Protein AF-A0A310SC14-F1 (afdb_monomer)

Foldseek 3Di:
DDKDAPPVQQKIKDADDDPNAGAAWIKIAHPLQKMKTAGDDRNDGDPIWTADNLRDIDDPPPDPACDPPDNDASCCVVPNADDPPQGDPDNDPPDDDQPPCWDDPVQAIAHPVQQWGAGPVHRVDIDHD

Solvent-accessible surface area (backbone atoms only — not comparable to full-atom values): 7772 Å² total; per-residue (Å²): 136,54,75,47,77,44,76,94,68,53,30,37,40,40,40,41,73,49,96,95,24,42,21,49,60,35,35,42,37,41,80,81,55,30,36,34,40,29,40,26,53,80,64,41,76,39,84,64,44,44,28,44,57,86,67,49,70,64,51,93,70,85,65,58,82,58,27,91,92,54,61,57,41,65,58,34,71,75,74,48,79,56,58,91,98,59,53,73,92,57,80,45,97,82,61,81,79,78,56,89,87,42,43,82,68,90,78,22,42,30,32,74,90,76,40,31,32,28,30,86,91,40,79,86,50,66,44,78,113

Radius of gyration: 21.07 Å; Cα contacts (8 Å, |Δi|>4): 214; chains: 1; bounding box: 51×31×52 Å

Sequence (129 aa):
MNRIYLSVIDTIFEGEFRDGTFHGYGGVYWSHGQKMDGIWFQNECRDKQYIFNDGLTFCDNDWKYCQFPDRRYQTCLKHGLKPAGATLRTNNPNEFVIPPMCHDAGIGIFNPRTHTITCYQNSMKVRQI

Mean predicted al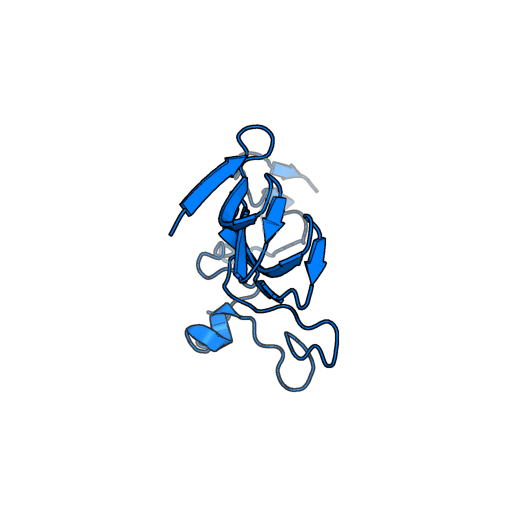igned error: 7.43 Å

InterPro domains:
  IPR042814 MORN repeat-containing protein 5 [PTHR46437] (9-124)

Secondary structure (DSSP, 8-state):
--EEEEGGGTEEEEEEEETTEEEEEEEEEETTS-EEEEEEETTEEEEEEEE-TTSPBP-SSS--TT-SS----HHHHHH-PPPTTS--SSS-TTPPPPPTT-EE-SSSEEETTTTEEE-SS-TT-EEE-

pLDDT: mean 89.03, std 7.24, range [57.09, 96.75]

Nearest PDB structures (foldseek):
  7sqc-assembly1_7L  TM=8.094E-01  e=3.846E-03  Chlamydomonas reinhardtii
  6t69-assembly1_A-2  TM=8.344E-01  e=5.191E-03  Toxoplasma gondii VEG
  6t68-assembly1_B  TM=7.956E-01  e=4.889E-03  Trypanosoma brucei
  7sqc-assembly1_7J  TM=8.215E-01  e=6.215E-03  Chlamydomonas reinhardtii
  6t4d-assembly1_A-2  TM=8.153E-01  e=3.989E-02  Plasmodium falciparum

Structure (mmCIF, N/CA/C/O backbone):
data_AF-A0A310SC14-F1
#
_entry.id   AF-A0A310SC14-F1
#
loop_
_atom_site.group_PDB
_atom_site.id
_atom_site.type_symbol
_atom_site.label_atom_id
_atom_site.label_alt_id
_atom_site.label_comp_id
_atom_site.label_asym_id
_atom_site.label_entity_id
_atom_site.label_seq_id
_atom_site.pdbx_PDB_ins_code
_atom_site.Cartn_x
_atom_site.Cartn_y
_atom_site.Cartn_z
_atom_site.occupancy
_atom_site.B_iso_or_equiv
_atom_site.auth_seq_id
_atom_site.auth_comp_id
_atom_site.auth_asym_id
_atom_site.auth_atom_id
_atom_site.pdbx_PDB_model_num
ATOM 1 N N . MET A 1 1 ? -17.073 16.397 13.377 1.00 57.09 1 MET A N 1
ATOM 2 C CA . MET A 1 1 ? -16.155 15.253 13.564 1.00 57.09 1 MET A CA 1
ATOM 3 C C . MET A 1 1 ? -15.013 15.713 14.449 1.00 57.09 1 MET A C 1
ATOM 5 O O . MET A 1 1 ? -14.457 16.769 14.170 1.00 57.09 1 MET A O 1
ATOM 9 N N . ASN A 1 2 ? -14.713 14.975 15.519 1.00 71.44 2 ASN A N 1
ATOM 10 C CA . ASN A 1 2 ? -13.625 15.301 16.442 1.00 71.44 2 ASN A CA 1
ATOM 11 C C . ASN A 1 2 ? -12.333 14.619 15.968 1.00 71.44 2 ASN A C 1
ATOM 13 O O . ASN A 1 2 ? -12.357 13.442 15.612 1.00 71.44 2 ASN A O 1
ATOM 17 N N . ARG A 1 3 ? -11.219 15.362 15.954 1.00 74.56 3 ARG A N 1
ATOM 18 C CA . ARG A 1 3 ? -9.887 14.860 15.582 1.00 74.56 3 ARG A CA 1
ATOM 19 C C . ARG A 1 3 ? -8.954 14.972 16.782 1.00 74.56 3 ARG A C 1
ATOM 21 O O . ARG A 1 3 ? -8.873 16.042 17.382 1.00 74.56 3 ARG A O 1
ATOM 28 N N . ILE A 1 4 ? -8.250 13.895 17.112 1.00 78.94 4 ILE A N 1
ATOM 29 C CA . ILE A 1 4 ? -7.203 13.868 18.136 1.00 78.94 4 ILE A CA 1
ATOM 30 C C . ILE A 1 4 ? -5.868 13.551 17.474 1.00 78.94 4 ILE A C 1
ATOM 32 O O . ILE A 1 4 ? -5.734 12.572 16.743 1.00 78.94 4 ILE A O 1
ATOM 36 N N . TYR A 1 5 ? -4.869 14.376 17.771 1.00 77.31 5 TYR A N 1
ATOM 37 C CA . TYR A 1 5 ? -3.500 14.194 17.306 1.00 77.31 5 TYR A CA 1
ATOM 38 C C . TYR A 1 5 ? -2.674 13.513 18.399 1.00 77.31 5 TYR A C 1
ATOM 40 O O . TYR A 1 5 ? -2.509 14.056 19.492 1.00 77.31 5 TYR A O 1
ATOM 48 N N . LEU A 1 6 ? -2.138 12.330 18.102 1.00 78.00 6 LEU A N 1
ATOM 49 C CA . LEU A 1 6 ? -1.235 11.591 18.982 1.00 78.00 6 LEU A CA 1
ATOM 50 C C . LEU A 1 6 ? 0.211 11.900 18.573 1.00 78.00 6 LEU A C 1
ATOM 52 O O . LEU A 1 6 ? 0.838 11.168 17.809 1.00 78.00 6 LEU A O 1
ATOM 56 N N . SER A 1 7 ? 0.716 13.024 19.092 1.00 65.50 7 SER A N 1
ATOM 57 C CA . SER A 1 7 ? 2.014 13.625 18.736 1.00 65.50 7 SER A CA 1
ATOM 58 C C . SER A 1 7 ? 3.214 12.676 18.881 1.00 65.50 7 SER A C 1
ATOM 60 O O . SER A 1 7 ? 4.110 12.681 18.049 1.00 65.50 7 SER A O 1
ATOM 62 N N . VAL A 1 8 ? 3.221 11.797 19.889 1.00 71.56 8 VAL A N 1
ATOM 63 C CA . VAL A 1 8 ? 4.371 10.912 20.174 1.00 71.56 8 VAL A CA 1
ATOM 64 C C . VAL A 1 8 ? 4.618 9.868 19.069 1.00 71.56 8 VAL A C 1
ATOM 66 O O . VAL A 1 8 ? 5.705 9.304 18.992 1.00 71.56 8 VAL A O 1
ATOM 69 N N . ILE A 1 9 ? 3.627 9.599 18.216 1.00 75.31 9 ILE A N 1
ATOM 70 C CA . ILE A 1 9 ? 3.675 8.527 17.209 1.00 75.31 9 ILE A CA 1
ATOM 71 C C . ILE A 1 9 ? 3.214 8.983 15.817 1.00 75.31 9 ILE A C 1
ATOM 73 O O . ILE A 1 9 ? 2.845 8.138 15.002 1.00 75.31 9 ILE A O 1
ATOM 77 N N . ASP A 1 10 ? 3.185 10.295 15.546 1.00 87.06 10 ASP A N 1
ATOM 78 C CA . ASP A 1 10 ? 2.711 10.889 14.281 1.00 87.06 10 ASP A CA 1
ATOM 79 C C . ASP A 1 10 ? 1.455 10.199 13.720 1.00 87.06 10 ASP A C 1
ATOM 81 O O . ASP A 1 10 ? 1.382 9.790 12.556 1.00 87.06 10 ASP A O 1
ATOM 85 N N . THR A 1 11 ? 0.475 10.005 14.603 1.00 89.25 11 THR A N 1
ATOM 86 C CA . THR A 1 11 ? -0.762 9.284 14.309 1.00 89.25 11 THR A CA 1
ATOM 87 C C . THR A 1 11 ? -1.956 10.163 14.659 1.00 89.25 11 THR A C 1
ATOM 89 O O . THR A 1 11 ? -1.971 10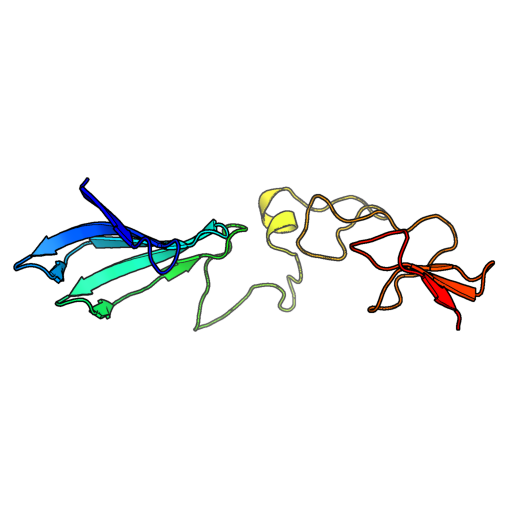.833 15.693 1.00 89.25 11 THR A O 1
ATOM 92 N N . ILE A 1 12 ? -2.972 10.168 13.804 1.00 92.75 12 ILE A N 1
ATOM 93 C CA . ILE A 1 12 ? -4.205 10.934 14.000 1.00 92.75 12 ILE A CA 1
ATOM 94 C C . ILE A 1 12 ? -5.343 9.949 14.210 1.00 92.75 12 ILE A C 1
ATOM 96 O O . ILE A 1 12 ? -5.498 9.008 13.437 1.00 92.75 12 ILE A O 1
ATOM 100 N N . PHE A 1 13 ? -6.149 10.181 15.238 1.00 92.00 13 PHE A N 1
ATOM 101 C CA . PHE A 1 13 ? -7.428 9.511 15.408 1.00 92.00 13 PHE A CA 1
ATOM 102 C C . PHE A 1 13 ? -8.563 10.469 15.041 1.00 92.00 13 PHE A C 1
ATOM 104 O O . PHE A 1 13 ? -8.627 11.591 15.548 1.00 92.00 13 PHE A O 1
ATOM 111 N N . GLU A 1 14 ? -9.488 10.025 14.198 1.00 93.25 14 GLU A N 1
ATOM 112 C CA . GLU A 1 14 ? -10.725 10.744 13.892 1.00 93.25 14 GLU A CA 1
ATOM 113 C C . GLU A 1 14 ? -11.912 9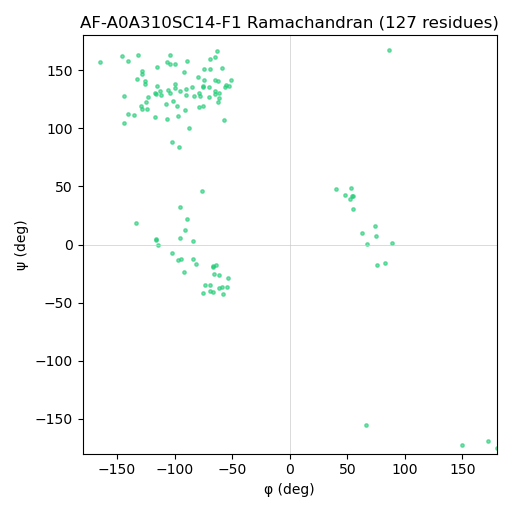.831 14.185 1.00 93.25 14 GLU A C 1
ATOM 115 O O . GLU A 1 14 ? -12.057 8.788 13.554 1.00 93.25 14 GLU A O 1
ATOM 120 N N . GLY A 1 15 ? -12.767 10.201 15.134 1.00 91.88 15 GLY A N 1
ATOM 121 C CA . GLY A 1 15 ? -13.863 9.328 15.547 1.00 91.88 15 GLY A CA 1
ATOM 122 C C . GLY A 1 15 ? -14.621 9.833 16.763 1.00 91.88 15 GLY A C 1
ATOM 123 O O . GLY A 1 15 ? -14.469 10.985 17.188 1.00 91.88 15 GLY A O 1
ATOM 124 N N . GLU A 1 16 ? -15.463 8.962 17.306 1.00 90.56 16 GLU A N 1
ATOM 125 C CA . GLU A 1 16 ? -16.272 9.255 18.483 1.00 90.56 16 GLU A CA 1
ATOM 126 C C . GLU A 1 16 ? -15.544 8.899 19.788 1.00 90.56 16 GLU A C 1
ATOM 128 O O . GLU A 1 16 ? -14.595 8.111 19.842 1.00 90.56 16 GLU A O 1
ATOM 133 N N . PHE A 1 17 ? -15.998 9.532 20.866 1.00 90.06 17 PHE A N 1
ATOM 134 C CA . PHE A 1 17 ? -15.443 9.366 22.201 1.00 90.06 17 PHE A CA 1
ATOM 135 C C . PHE A 1 17 ? -16.559 9.151 23.200 1.00 90.06 17 PHE A C 1
ATOM 137 O O . PHE A 1 17 ? -17.598 9.810 23.139 1.00 90.06 17 PHE A O 1
ATOM 144 N N . ARG A 1 18 ? -16.303 8.275 24.166 1.00 90.88 18 ARG A N 1
ATOM 145 C CA . ARG A 1 18 ? -17.188 8.050 25.300 1.00 90.88 18 ARG A CA 1
ATOM 146 C C . ARG A 1 18 ? -16.357 7.774 26.543 1.00 90.88 18 ARG A C 1
ATOM 148 O O . ARG A 1 18 ? -15.460 6.935 26.507 1.00 90.88 18 ARG A O 1
ATOM 155 N N . ASP A 1 19 ? -16.632 8.512 27.615 1.00 91.44 19 ASP A N 1
ATOM 156 C CA . ASP A 1 19 ? -15.980 8.351 28.922 1.00 91.44 19 ASP A CA 1
ATOM 157 C C . ASP A 1 19 ? -14.438 8.380 28.850 1.00 91.44 19 ASP A C 1
ATOM 159 O O . ASP A 1 19 ? -13.744 7.604 29.498 1.00 91.44 19 ASP A O 1
ATOM 163 N N . GLY A 1 20 ? -13.890 9.262 28.004 1.00 89.12 20 GLY A N 1
ATOM 164 C CA . GLY A 1 20 ? -12.441 9.393 27.798 1.00 89.12 20 GLY A CA 1
ATOM 165 C C . GLY A 1 20 ? -11.801 8.279 26.960 1.00 89.12 20 GLY A C 1
ATOM 166 O O . GLY A 1 20 ? -10.581 8.246 26.834 1.00 89.12 20 GLY A O 1
ATOM 167 N N . THR A 1 21 ? -12.601 7.388 26.369 1.00 91.12 21 THR A N 1
ATOM 168 C CA . THR A 1 21 ? -12.136 6.290 25.510 1.00 91.12 21 THR A CA 1
ATOM 169 C C . THR A 1 21 ? -12.616 6.455 24.071 1.00 91.12 21 THR A C 1
ATOM 171 O O . THR A 1 21 ? -13.670 7.053 23.831 1.00 91.12 21 THR A O 1
ATOM 174 N N . PHE A 1 22 ? -11.864 5.909 23.110 1.00 91.75 22 PHE A N 1
ATOM 175 C CA . PHE A 1 22 ? -12.332 5.761 21.733 1.00 91.75 22 PHE A CA 1
ATOM 176 C C . PHE A 1 22 ? -13.560 4.851 21.714 1.00 91.75 22 PHE A C 1
ATOM 178 O O . PHE A 1 22 ? -13.559 3.760 22.304 1.00 91.75 22 PHE A O 1
ATOM 185 N N . HIS A 1 23 ? -14.606 5.313 21.038 1.00 94.31 23 HIS A N 1
ATOM 186 C CA . HIS A 1 23 ? -15.884 4.623 20.951 1.00 94.31 23 HIS A CA 1
ATOM 187 C C . HIS A 1 23 ? -16.517 4.851 19.575 1.00 94.31 23 HIS A C 1
ATOM 189 O O . HIS A 1 23 ? -16.131 5.786 18.886 1.00 94.31 23 HIS A O 1
ATOM 195 N N . GLY A 1 24 ? -17.486 4.027 19.177 1.00 94.00 24 GLY A N 1
ATOM 196 C CA . GLY A 1 24 ? -18.247 4.236 17.940 1.00 94.00 24 GLY A CA 1
ATOM 197 C C . GLY A 1 24 ? -17.403 4.089 16.671 1.00 94.00 24 GLY A C 1
ATOM 198 O O . GLY A 1 24 ? -16.395 3.387 16.661 1.00 94.00 24 GLY A O 1
ATOM 199 N N . TYR A 1 25 ? -17.820 4.715 15.572 1.00 94.81 25 TYR A N 1
ATOM 200 C CA . TYR A 1 25 ? -17.048 4.669 14.327 1.00 94.81 25 TYR A CA 1
ATOM 201 C C . TYR A 1 25 ? -15.821 5.589 14.413 1.00 94.81 25 TYR A C 1
ATOM 203 O O . TYR A 1 25 ? -15.920 6.740 14.850 1.00 94.81 25 TYR A O 1
ATOM 211 N N . GLY A 1 26 ? -14.663 5.102 13.964 1.00 94.06 26 GLY A N 1
ATOM 212 C CA . GLY A 1 26 ? -13.445 5.906 13.946 1.00 94.06 26 GLY A CA 1
ATOM 213 C C . GLY A 1 26 ? -12.328 5.330 13.084 1.00 94.06 26 GLY A C 1
ATOM 214 O O . GLY A 1 26 ? -12.265 4.126 12.834 1.00 94.06 26 GLY A O 1
ATOM 215 N N . GLY A 1 27 ? -11.427 6.211 12.659 1.00 95.12 27 GLY A N 1
ATOM 216 C CA . GLY A 1 27 ? -10.273 5.897 11.829 1.00 95.12 27 GLY A CA 1
ATOM 217 C C . GLY A 1 27 ? -8.965 6.379 12.449 1.00 95.12 27 GLY A C 1
ATOM 218 O O . GLY A 1 27 ? -8.892 7.470 13.018 1.00 95.12 27 GLY A O 1
ATOM 219 N N . VAL A 1 28 ? -7.923 5.563 12.313 1.00 94.06 28 VAL A N 1
ATOM 220 C CA . VAL A 1 28 ? -6.538 5.904 12.658 1.00 94.06 28 VAL A CA 1
ATOM 221 C C . VAL A 1 28 ? -5.751 6.137 11.375 1.00 94.06 28 VAL A C 1
ATOM 223 O O . VAL A 1 28 ? -5.821 5.325 10.456 1.00 94.06 28 VAL A O 1
ATOM 226 N N . TYR A 1 29 ? -4.986 7.224 11.322 1.00 94.56 29 TYR A N 1
ATOM 227 C CA . TYR A 1 29 ? -4.188 7.640 10.171 1.00 94.56 29 TYR A CA 1
ATOM 228 C C . TYR A 1 29 ? -2.727 7.775 10.582 1.00 94.56 29 TYR A C 1
ATOM 230 O O . TYR A 1 29 ? -2.417 8.490 11.535 1.00 94.56 29 TYR A O 1
ATOM 238 N N . TRP A 1 30 ? -1.834 7.116 9.850 1.00 93.44 30 TRP A N 1
ATOM 239 C CA . TRP A 1 30 ? -0.392 7.181 10.080 1.00 93.44 30 TRP A CA 1
ATOM 240 C C . TRP A 1 30 ? 0.285 8.154 9.115 1.00 93.44 30 TRP A C 1
ATOM 242 O O . TRP A 1 30 ? -0.179 8.379 7.995 1.00 93.44 30 TRP A O 1
ATOM 252 N N . SER A 1 31 ? 1.437 8.683 9.528 1.00 91.19 31 SER A N 1
ATOM 253 C CA . SER A 1 31 ? 2.233 9.662 8.772 1.00 91.19 31 SER A CA 1
ATOM 254 C C . SER A 1 31 ? 2.586 9.258 7.339 1.00 91.19 31 SER A C 1
ATOM 256 O O . SER A 1 31 ? 2.722 10.118 6.473 1.00 91.19 31 SER A O 1
ATOM 258 N N . HIS A 1 32 ? 2.704 7.960 7.062 1.00 89.00 32 HIS A N 1
ATOM 259 C CA . HIS A 1 32 ? 3.079 7.447 5.743 1.00 89.00 32 HIS A CA 1
ATOM 260 C C . HIS A 1 32 ? 1.868 7.156 4.837 1.00 89.00 32 HIS A C 1
ATOM 262 O O . HIS A 1 32 ? 2.022 6.524 3.789 1.00 89.00 32 HIS A O 1
ATOM 268 N N . GLY A 1 33 ? 0.676 7.633 5.218 1.00 91.88 33 GLY A N 1
ATOM 269 C CA . GLY A 1 33 ? -0.548 7.599 4.413 1.00 91.88 33 GLY A CA 1
ATOM 270 C C . GLY A 1 33 ? -1.395 6.340 4.581 1.00 91.88 33 GLY A C 1
ATOM 271 O O . GLY A 1 33 ? -2.422 6.210 3.918 1.00 91.88 33 GLY A O 1
ATOM 272 N N . GLN A 1 34 ? -0.989 5.407 5.443 1.00 95.12 34 GLN A N 1
ATOM 273 C CA . GLN A 1 34 ? -1.816 4.253 5.784 1.00 95.12 34 GLN A CA 1
ATOM 274 C C . GLN A 1 34 ? -2.949 4.680 6.713 1.00 95.12 34 GLN A C 1
ATOM 276 O O . GLN A 1 34 ? -2.796 5.612 7.509 1.00 95.12 34 GLN A O 1
ATOM 281 N N . LYS A 1 35 ? -4.071 3.967 6.646 1.00 95.94 35 LYS A N 1
ATOM 282 C CA . LYS A 1 35 ? -5.194 4.183 7.557 1.00 95.94 35 LYS A CA 1
ATOM 283 C C . LYS A 1 35 ? -5.839 2.879 7.995 1.00 95.94 35 LYS A C 1
ATOM 285 O O . LYS A 1 35 ? -5.710 1.855 7.331 1.00 95.94 35 LYS A O 1
ATOM 290 N N . MET A 1 36 ? -6.533 2.929 9.120 1.00 95.94 36 MET A N 1
ATOM 291 C CA . MET A 1 36 ? -7.315 1.825 9.655 1.00 95.94 36 MET A CA 1
ATOM 292 C C . MET A 1 36 ? -8.658 2.368 10.109 1.00 95.94 36 MET A C 1
ATOM 294 O O . MET A 1 36 ? -8.717 3.108 11.088 1.00 95.94 36 MET A O 1
ATOM 298 N N . ASP A 1 37 ? -9.711 1.992 9.397 1.00 96.00 37 ASP A N 1
ATOM 299 C CA . ASP A 1 37 ? -11.091 2.303 9.764 1.00 96.00 37 ASP A CA 1
ATOM 300 C C . ASP A 1 37 ? -11.660 1.156 10.611 1.00 96.00 37 ASP A C 1
ATOM 302 O O . ASP A 1 37 ? -11.265 0.005 10.424 1.00 96.00 37 ASP A O 1
ATOM 306 N N . GLY A 1 38 ? -12.567 1.435 11.547 1.00 95.88 38 GLY A N 1
ATOM 307 C CA . GLY A 1 38 ? -13.209 0.384 12.337 1.00 95.88 38 GLY A CA 1
ATOM 308 C C . GLY A 1 38 ? -14.218 0.889 13.365 1.00 95.88 38 GLY A C 1
ATOM 309 O O . GLY A 1 38 ? -14.515 2.084 13.455 1.00 95.88 38 GLY A O 1
ATOM 310 N N . ILE A 1 39 ? -14.735 -0.051 14.155 1.00 96.69 39 ILE A N 1
ATOM 311 C CA . ILE A 1 39 ? -15.637 0.210 15.279 1.00 96.69 39 ILE A CA 1
ATOM 312 C C . ILE A 1 39 ? -14.845 0.137 16.579 1.00 96.69 39 ILE A C 1
ATOM 314 O O . ILE A 1 39 ? -14.227 -0.874 16.897 1.00 96.69 39 ILE A O 1
ATOM 318 N N . TRP A 1 40 ? -14.875 1.207 17.358 1.00 94.94 40 TRP A N 1
ATOM 319 C CA . TRP A 1 40 ? -14.132 1.343 18.598 1.00 94.94 40 TRP A CA 1
ATOM 320 C C . TRP A 1 40 ? -15.030 1.073 19.800 1.00 94.94 40 TRP A C 1
ATOM 322 O O . TRP A 1 40 ? -16.149 1.579 19.899 1.00 94.94 40 TRP A O 1
ATOM 332 N N . PHE A 1 41 ? -14.529 0.283 20.743 1.00 95.12 41 PHE A N 1
ATOM 333 C CA . PHE A 1 41 ? -15.186 0.028 22.016 1.00 95.12 41 PHE A CA 1
ATOM 334 C C . PHE A 1 41 ? -14.139 -0.008 23.126 1.00 95.12 41 PHE A C 1
ATOM 336 O O . PHE A 1 41 ? -13.306 -0.906 23.158 1.00 95.12 41 PHE A O 1
ATOM 343 N N . GLN A 1 42 ? -14.168 0.972 24.034 1.00 93.25 42 GLN A N 1
ATOM 344 C CA . GLN A 1 42 ? -13.228 1.061 25.162 1.00 93.25 42 GLN A CA 1
ATOM 345 C C . GLN A 1 42 ? -11.756 1.004 24.709 1.00 93.25 42 GLN A C 1
ATOM 347 O O . GLN A 1 42 ? -10.957 0.246 25.252 1.00 93.25 42 GLN A O 1
ATOM 352 N N . ASN A 1 43 ? -11.398 1.812 23.702 1.00 91.25 43 ASN A N 1
ATOM 353 C CA . ASN A 1 43 ? -10.070 1.844 23.059 1.00 91.25 43 ASN A CA 1
ATOM 354 C C . ASN A 1 43 ? -9.682 0.592 22.250 1.00 91.25 43 ASN A C 1
ATOM 356 O O . ASN A 1 43 ? -8.605 0.571 21.654 1.00 91.25 43 ASN A O 1
ATOM 360 N N . GLU A 1 44 ? -10.538 -0.425 22.171 1.00 93.81 44 GLU A N 1
ATOM 361 C CA . GLU A 1 44 ? -10.332 -1.592 21.315 1.00 93.81 44 GLU A CA 1
ATOM 362 C C . GLU A 1 44 ? -10.949 -1.352 19.930 1.00 93.81 44 GLU A C 1
ATOM 364 O O . GLU A 1 44 ? -12.124 -1.003 19.827 1.00 93.81 44 GLU A O 1
ATOM 369 N N . CYS A 1 45 ? -10.174 -1.563 18.862 1.00 94.31 45 CYS A N 1
ATOM 370 C CA . CYS A 1 45 ? -10.675 -1.496 17.490 1.00 94.31 45 CYS A CA 1
ATOM 371 C C . CYS A 1 45 ? -11.149 -2.876 17.013 1.00 94.31 45 CYS A C 1
ATOM 373 O O . CYS A 1 45 ? -10.354 -3.813 16.870 1.00 94.31 45 CYS A O 1
ATOM 375 N N . ARG A 1 46 ? -12.449 -2.969 16.743 1.00 94.38 46 ARG A N 1
ATOM 376 C CA . ARG A 1 46 ? -13.175 -4.123 16.208 1.00 94.38 46 ARG A CA 1
ATOM 377 C C . ARG A 1 46 ? -13.553 -3.864 14.752 1.00 94.38 46 ARG A C 1
ATOM 379 O O . ARG A 1 46 ? -13.608 -2.713 14.323 1.00 94.38 46 ARG A O 1
ATOM 386 N N . ASP A 1 47 ? -13.780 -4.937 13.995 1.00 92.75 47 ASP A N 1
ATOM 387 C CA . ASP A 1 47 ? -14.157 -4.886 12.571 1.00 92.75 47 ASP A CA 1
ATOM 388 C C . ASP A 1 47 ? -13.267 -3.945 11.745 1.00 92.75 47 ASP A C 1
ATOM 390 O O . ASP A 1 47 ? -13.722 -3.135 10.938 1.00 92.75 47 ASP A O 1
ATOM 394 N N . LYS A 1 48 ? -11.962 -4.020 12.018 1.00 94.56 48 LYS A N 1
ATOM 395 C CA . LYS A 1 48 ? -10.970 -3.109 11.460 1.00 94.56 48 LYS A CA 1
ATOM 396 C C . LYS A 1 48 ? -10.668 -3.430 10.002 1.00 94.56 48 LYS A C 1
ATOM 398 O O . LYS A 1 48 ? -10.419 -4.579 9.642 1.00 94.56 48 LYS A O 1
ATOM 403 N N . GLN A 1 49 ? -10.588 -2.389 9.188 1.00 96.38 49 GLN A N 1
ATOM 404 C CA . GLN A 1 49 ? -10.172 -2.443 7.800 1.00 96.38 49 GLN A CA 1
ATOM 405 C C . GLN A 1 49 ? -8.898 -1.620 7.632 1.00 96.38 49 GLN A C 1
ATOM 407 O O . GLN A 1 49 ? -8.913 -0.392 7.711 1.00 96.38 49 GLN A O 1
ATOM 412 N N . TYR A 1 50 ? -7.782 -2.309 7.403 1.00 96.50 50 TYR A N 1
ATOM 413 C CA . TYR A 1 50 ? -6.506 -1.659 7.136 1.00 96.50 50 TYR A CA 1
ATOM 414 C C . TYR A 1 50 ? -6.373 -1.319 5.652 1.00 96.50 50 TYR A C 1
ATOM 416 O O . TYR A 1 50 ? -6.683 -2.137 4.787 1.00 96.50 50 TYR A O 1
ATOM 424 N N . ILE A 1 51 ? -5.899 -0.114 5.355 1.00 96.75 51 ILE A N 1
ATOM 425 C CA . ILE A 1 51 ? -5.750 0.412 4.002 1.00 96.75 51 ILE A CA 1
ATOM 426 C C . ILE A 1 51 ? -4.322 0.938 3.860 1.00 96.75 51 ILE A C 1
ATOM 428 O O . ILE A 1 51 ? -3.888 1.836 4.588 1.00 96.75 51 ILE A O 1
ATOM 432 N N . PHE A 1 52 ? -3.587 0.352 2.916 1.00 95.94 52 PHE A N 1
ATOM 433 C CA . PHE A 1 52 ? -2.233 0.757 2.558 1.00 95.94 52 PHE A CA 1
ATOM 434 C C . PHE A 1 52 ? -2.232 2.172 1.961 1.00 95.94 52 PHE A C 1
ATOM 436 O O . PHE A 1 52 ? -3.255 2.687 1.509 1.00 95.94 52 PHE A O 1
ATOM 443 N N . ASN A 1 53 ? -1.067 2.816 1.938 1.00 94.56 53 ASN A N 1
ATOM 444 C CA . ASN A 1 53 ? -0.933 4.199 1.469 1.00 94.56 53 ASN A CA 1
ATOM 445 C C . ASN A 1 53 ? -1.209 4.386 -0.033 1.00 94.56 53 ASN A C 1
ATOM 447 O O . ASN A 1 53 ? -1.526 5.484 -0.480 1.00 94.56 53 ASN A O 1
ATOM 451 N N . ASP A 1 54 ? -1.141 3.308 -0.808 1.00 92.50 54 ASP A N 1
ATOM 452 C CA . ASP A 1 54 ? -1.552 3.248 -2.208 1.00 92.50 54 ASP A CA 1
ATOM 453 C C . ASP A 1 54 ? -3.065 3.007 -2.367 1.00 92.50 54 ASP A C 1
ATOM 455 O O . ASP A 1 54 ? -3.565 2.893 -3.488 1.00 92.50 54 ASP A O 1
ATOM 459 N N . GLY A 1 55 ? -3.809 2.938 -1.260 1.00 93.44 55 GLY A N 1
ATOM 460 C CA . GLY A 1 55 ? -5.242 2.691 -1.182 1.00 93.44 55 GLY A CA 1
ATOM 461 C C . GLY A 1 55 ? -5.660 1.248 -1.456 1.00 93.44 55 GLY A C 1
ATOM 462 O O . GLY A 1 55 ? -6.827 1.028 -1.771 1.00 93.44 55 GLY A O 1
ATOM 463 N N . LEU A 1 56 ? -4.744 0.278 -1.422 1.00 95.44 56 LEU A N 1
ATOM 464 C CA . LEU A 1 56 ? -5.109 -1.133 -1.364 1.00 95.44 56 LEU A CA 1
ATOM 465 C C . LEU A 1 56 ? -5.707 -1.440 0.015 1.00 95.44 56 LEU A C 1
ATOM 467 O O . LEU A 1 56 ? -5.099 -1.150 1.042 1.00 95.44 56 LEU A O 1
ATOM 471 N N . THR A 1 57 ? -6.892 -2.036 0.051 1.00 95.69 57 THR A N 1
ATOM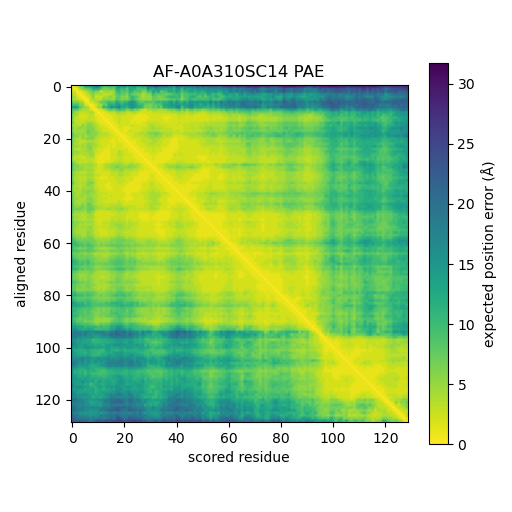 472 C CA . THR A 1 57 ? -7.489 -2.530 1.296 1.00 95.69 57 THR A CA 1
ATOM 473 C C . THR A 1 57 ? -6.931 -3.909 1.604 1.00 95.69 57 THR A C 1
ATOM 475 O O . THR A 1 57 ? -6.985 -4.774 0.736 1.00 95.69 57 THR A O 1
ATOM 478 N N . PHE A 1 58 ? -6.412 -4.121 2.812 1.00 95.69 58 PHE A N 1
ATOM 479 C CA . PHE A 1 58 ? -5.971 -5.429 3.287 1.00 95.69 58 PHE A CA 1
ATOM 480 C C . PHE A 1 58 ? -7.168 -6.356 3.533 1.00 95.69 58 PHE A C 1
ATOM 482 O O . PHE A 1 58 ? -8.140 -5.953 4.171 1.00 95.69 58 PHE A O 1
ATOM 489 N N . CYS A 1 59 ? -7.054 -7.607 3.086 1.00 93.81 59 CYS A N 1
ATOM 490 C CA . CYS A 1 59 ? -7.979 -8.682 3.429 1.00 93.81 59 CYS A CA 1
ATOM 491 C C . CYS A 1 59 ? -7.170 -9.839 4.011 1.00 93.81 59 CYS A C 1
ATOM 493 O O . CYS A 1 59 ? -6.258 -10.351 3.360 1.00 93.81 59 CYS A O 1
ATOM 495 N N . ASP A 1 60 ? -7.509 -10.238 5.231 1.00 91.56 60 ASP A N 1
ATOM 496 C CA . ASP A 1 60 ? -6.940 -11.405 5.903 1.00 91.56 60 ASP A CA 1
ATOM 497 C C . ASP A 1 60 ? -7.388 -12.710 5.230 1.00 91.56 60 ASP A C 1
ATOM 499 O O . ASP A 1 60 ? -6.594 -13.627 5.021 1.00 91.56 60 ASP A O 1
ATOM 503 N N . ASN A 1 61 ? -8.658 -12.751 4.837 1.00 92.62 61 ASN A N 1
ATOM 504 C CA . ASN A 1 61 ? -9.296 -13.853 4.151 1.00 92.62 61 ASN A CA 1
ATOM 505 C C . ASN A 1 61 ? -9.367 -13.573 2.649 1.00 92.62 61 ASN A C 1
ATOM 507 O O . ASN A 1 61 ? -9.698 -12.470 2.216 1.00 92.62 61 ASN A O 1
ATOM 511 N N . ASP A 1 62 ? -9.077 -14.603 1.856 1.00 90.81 62 ASP A N 1
ATOM 512 C CA . ASP A 1 62 ? -9.165 -14.576 0.393 1.00 90.81 62 ASP A CA 1
ATOM 513 C C . ASP A 1 62 ? -8.366 -13.444 -0.288 1.00 90.81 62 ASP A C 1
ATOM 515 O O . ASP A 1 62 ? -8.814 -12.812 -1.244 1.00 90.81 62 ASP A O 1
ATOM 519 N N . TRP A 1 63 ? -7.148 -13.180 0.195 1.00 93.88 63 TRP A N 1
ATOM 520 C CA .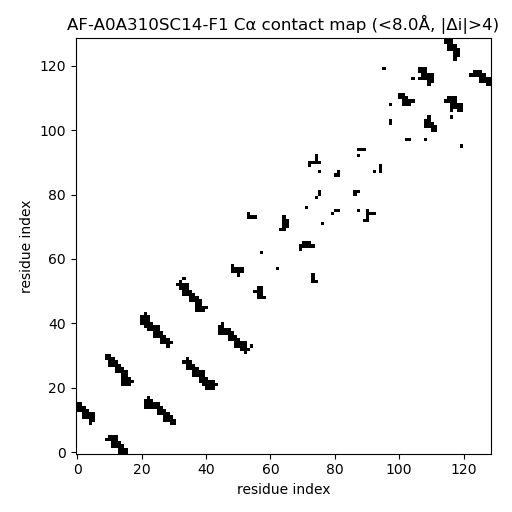 TRP A 1 63 ? -6.254 -12.169 -0.373 1.00 93.88 63 TRP A CA 1
ATOM 521 C C . TRP A 1 63 ? -5.965 -12.414 -1.864 1.00 93.88 63 TRP A C 1
ATOM 523 O O . TRP A 1 63 ? -5.215 -13.321 -2.224 1.00 93.88 63 TRP A O 1
ATOM 533 N N . LYS A 1 64 ? -6.541 -11.587 -2.748 1.00 91.62 64 LYS A N 1
ATOM 534 C CA . LYS A 1 64 ? -6.375 -11.706 -4.212 1.00 91.62 64 LYS A CA 1
ATOM 535 C C . LYS A 1 64 ? -5.268 -10.841 -4.801 1.00 91.62 64 LYS A C 1
ATOM 537 O O . LYS A 1 64 ? -4.918 -11.008 -5.968 1.00 91.62 64 LYS A O 1
ATOM 542 N N . TYR A 1 65 ? -4.733 -9.898 -4.033 1.00 95.31 65 TYR A N 1
ATOM 543 C CA . TYR A 1 65 ? -3.758 -8.953 -4.557 1.00 95.31 65 TYR A CA 1
ATOM 544 C C . TYR A 1 65 ? -2.462 -9.654 -4.973 1.00 95.31 65 TYR A C 1
ATOM 546 O O . TYR A 1 65 ? -1.866 -10.399 -4.190 1.00 95.31 65 TYR A O 1
ATOM 554 N N . CYS A 1 66 ? -2.012 -9.374 -6.198 1.00 93.00 66 CYS A N 1
ATOM 555 C CA . CYS A 1 66 ? -0.812 -9.960 -6.791 1.00 93.00 66 CYS A CA 1
ATOM 556 C C . CYS A 1 66 ? -0.800 -11.506 -6.808 1.00 93.00 66 CYS A C 1
ATOM 558 O O . CYS A 1 66 ? 0.270 -12.113 -6.758 1.00 93.00 66 CYS A O 1
ATOM 560 N N . GLN A 1 67 ? -1.967 -12.149 -6.911 1.00 92.44 67 GLN A N 1
ATOM 561 C CA . GLN A 1 67 ? -2.104 -13.608 -7.020 1.00 92.44 67 GLN A CA 1
ATOM 562 C C . GLN A 1 67 ? -2.438 -14.032 -8.454 1.00 92.44 67 GLN A C 1
ATOM 564 O O . GLN A 1 67 ? -3.002 -13.271 -9.227 1.00 92.44 67 GLN A O 1
ATOM 569 N N . PHE A 1 68 ? -2.123 -15.266 -8.850 1.00 90.50 68 PHE A N 1
ATOM 570 C CA . PHE A 1 68 ? -2.635 -15.790 -10.124 1.00 90.50 68 PHE A CA 1
ATOM 571 C C . PHE A 1 68 ? -4.181 -15.860 -10.092 1.00 90.50 68 PHE A C 1
ATOM 573 O O . PHE A 1 68 ? -4.733 -16.245 -9.062 1.00 90.50 68 PHE A O 1
ATOM 580 N N . PRO A 1 69 ? -4.902 -15.538 -11.186 1.00 93.19 69 PRO A N 1
ATOM 581 C CA . PRO A 1 69 ? -4.406 -15.145 -12.510 1.00 93.19 69 PRO A CA 1
ATOM 582 C C . PRO A 1 69 ? -4.058 -13.655 -12.646 1.00 93.19 69 PRO A C 1
ATOM 584 O O . PRO A 1 69 ? -3.397 -13.276 -13.612 1.00 93.19 69 PRO A O 1
ATOM 587 N N . ASP A 1 70 ? -4.460 -12.818 -11.692 1.00 91.94 70 ASP A N 1
ATOM 588 C CA . ASP A 1 70 ? -4.273 -11.369 -11.739 1.00 91.94 70 ASP A CA 1
ATOM 589 C C . ASP A 1 70 ? -3.110 -10.883 -10.858 1.00 91.94 70 ASP A C 1
ATOM 591 O O . ASP A 1 70 ? -3.263 -10.498 -9.698 1.00 91.94 70 ASP A O 1
ATOM 595 N N . ARG A 1 71 ? -1.912 -10.856 -11.445 1.00 92.25 71 ARG A N 1
ATOM 596 C CA . ARG A 1 71 ? -0.690 -10.405 -10.759 1.00 92.25 71 ARG A CA 1
ATOM 597 C C . ARG A 1 71 ? -0.427 -8.901 -10.890 1.00 92.25 71 ARG A C 1
ATOM 599 O O . ARG A 1 71 ? 0.723 -8.472 -10.809 1.00 92.25 71 ARG A O 1
ATOM 606 N N . ARG A 1 72 ? -1.452 -8.095 -11.174 1.00 93.62 72 ARG A N 1
ATOM 607 C CA . ARG A 1 72 ? -1.292 -6.646 -11.346 1.00 93.62 72 ARG A CA 1
ATOM 608 C C . ARG A 1 72 ? -1.090 -5.949 -10.001 1.00 93.62 72 ARG A C 1
ATOM 610 O O . ARG A 1 72 ? -1.751 -6.264 -9.018 1.00 93.62 72 ARG A O 1
ATOM 617 N N . TYR A 1 73 ? -0.216 -4.945 -9.992 1.00 94.12 73 TYR A N 1
ATOM 618 C CA . TYR A 1 73 ? -0.056 -4.031 -8.862 1.00 94.12 73 TYR A CA 1
ATOM 619 C C . TYR A 1 73 ? -1.270 -3.113 -8.682 1.00 94.12 73 TYR A C 1
ATOM 621 O O . TYR A 1 73 ? -2.000 -2.852 -9.642 1.00 94.12 73 TYR A O 1
ATOM 629 N N . GLN A 1 74 ? -1.445 -2.545 -7.484 1.00 94.88 74 GLN A N 1
ATOM 630 C CA . GLN A 1 74 ? -2.593 -1.685 -7.175 1.00 94.88 74 GLN A CA 1
ATOM 631 C C . GLN A 1 74 ? -2.609 -0.449 -8.077 1.00 94.88 74 GLN A C 1
ATOM 633 O O . GLN A 1 74 ? -3.658 -0.040 -8.573 1.00 94.88 74 GLN A O 1
ATOM 638 N N . THR A 1 75 ? -1.428 0.091 -8.380 1.00 92.69 75 THR A N 1
ATOM 639 C CA . THR A 1 75 ? -1.250 1.177 -9.352 1.00 92.69 75 THR A CA 1
ATOM 640 C C . THR A 1 75 ? -1.784 0.792 -10.738 1.00 92.69 75 THR A C 1
ATOM 642 O O . THR A 1 75 ? -2.473 1.588 -11.370 1.00 92.69 75 THR A O 1
ATOM 645 N N . CYS A 1 76 ? -1.531 -0.437 -11.201 1.00 93.06 76 CYS A N 1
ATOM 646 C CA . CYS A 1 76 ? -2.039 -0.933 -12.484 1.00 93.06 76 CYS A CA 1
ATOM 647 C C . CYS A 1 76 ? -3.561 -1.143 -12.467 1.00 93.06 76 CYS A C 1
ATOM 649 O O . CYS A 1 76 ? -4.216 -0.925 -13.483 1.00 93.06 76 CYS A O 1
ATOM 651 N N . LEU A 1 77 ? -4.129 -1.567 -11.332 1.00 92.94 77 LEU A N 1
ATOM 652 C CA . LEU A 1 77 ? -5.579 -1.696 -11.163 1.00 92.94 77 LEU A CA 1
ATOM 653 C C . LEU A 1 77 ? -6.272 -0.326 -11.207 1.00 92.94 77 LEU A C 1
ATOM 655 O O . LEU A 1 77 ? -7.309 -0.190 -11.849 1.00 92.94 77 LEU A O 1
ATOM 659 N N . LYS A 1 78 ? -5.674 0.695 -10.580 1.00 92.06 78 LYS A N 1
ATOM 660 C CA . LYS A 1 78 ? -6.216 2.063 -10.531 1.00 92.06 78 LYS A CA 1
ATOM 661 C C . LYS A 1 78 ? -6.054 2.847 -11.831 1.00 92.06 78 LYS A C 1
ATOM 663 O O . LYS A 1 78 ? -6.958 3.585 -12.210 1.00 92.06 78 LYS A O 1
ATOM 668 N N . HIS A 1 79 ? -4.900 2.732 -12.484 1.00 90.81 79 HIS A N 1
ATOM 669 C CA . HIS A 1 79 ? -4.517 3.608 -13.599 1.00 90.81 79 HIS A CA 1
ATOM 670 C C . HIS A 1 79 ? -4.397 2.885 -14.944 1.00 90.81 79 HIS A C 1
ATOM 672 O O . HIS A 1 79 ? -4.098 3.514 -15.956 1.00 90.81 79 HIS A O 1
ATOM 678 N N . GLY A 1 80 ? -4.641 1.575 -14.970 1.00 91.12 80 GLY A N 1
ATOM 679 C CA . GLY A 1 80 ? -4.472 0.746 -16.155 1.00 91.12 80 GLY A CA 1
ATOM 680 C C . GLY A 1 80 ? -3.045 0.225 -16.331 1.00 91.12 80 GLY A C 1
ATOM 681 O O . GLY A 1 80 ? -2.091 0.634 -15.665 1.00 91.12 80 GLY A O 1
ATOM 682 N N . LEU A 1 81 ? -2.905 -0.734 -17.247 1.00 90.00 81 LEU A N 1
ATOM 683 C CA . LEU A 1 81 ? -1.617 -1.317 -17.605 1.00 90.00 81 LEU A CA 1
ATOM 684 C C . LEU A 1 81 ? -0.856 -0.390 -18.552 1.00 90.00 81 LEU A C 1
ATOM 686 O O . LEU A 1 81 ? -1.381 0.032 -19.581 1.00 90.00 81 LEU A O 1
ATOM 690 N N . LYS A 1 82 ? 0.411 -0.127 -18.228 1.00 88.56 82 LYS A N 1
ATOM 691 C CA . LYS A 1 82 ? 1.335 0.541 -19.148 1.00 88.56 82 LYS A CA 1
ATOM 692 C C . LYS A 1 82 ? 1.684 -0.392 -20.325 1.00 88.56 82 LYS A C 1
ATOM 694 O O . LYS A 1 82 ? 1.677 -1.614 -20.147 1.00 88.56 82 LYS A O 1
ATOM 699 N N . PRO A 1 83 ? 1.997 0.155 -21.515 1.00 89.50 83 PRO A N 1
ATOM 700 C CA . PRO A 1 83 ? 2.381 -0.642 -22.678 1.00 89.50 83 PRO A CA 1
ATOM 701 C C . PRO A 1 83 ? 3.683 -1.422 -22.445 1.00 89.50 83 PRO A C 1
ATOM 703 O O . PRO A 1 83 ? 4.444 -1.147 -21.512 1.00 89.50 83 PRO A O 1
ATOM 706 N N . ALA A 1 84 ? 3.956 -2.387 -23.327 1.00 84.75 84 ALA A N 1
ATOM 707 C CA . ALA A 1 84 ? 5.192 -3.165 -23.311 1.00 84.75 84 ALA A CA 1
ATOM 708 C C . ALA A 1 84 ? 6.432 -2.250 -23.299 1.00 84.75 84 ALA A C 1
ATOM 710 O O . ALA A 1 84 ? 6.481 -1.244 -24.005 1.00 84.75 84 ALA A O 1
ATOM 711 N N . GLY A 1 85 ? 7.418 -2.583 -22.463 1.00 81.00 85 GLY A N 1
ATOM 712 C CA . GLY A 1 85 ? 8.618 -1.763 -22.246 1.00 81.00 85 GLY A CA 1
ATOM 713 C C . GLY A 1 85 ? 8.442 -0.611 -21.248 1.00 81.00 85 GLY A C 1
ATOM 714 O O . GLY A 1 85 ? 9.437 -0.106 -20.741 1.00 81.00 85 GLY A O 1
ATOM 715 N N . ALA A 1 86 ? 7.204 -0.239 -20.906 1.00 81.81 86 ALA A N 1
ATOM 716 C CA . ALA A 1 86 ? 6.890 0.743 -19.864 1.00 81.81 86 ALA A CA 1
ATOM 717 C C . ALA A 1 86 ? 6.116 0.132 -18.683 1.00 81.81 86 ALA A C 1
ATOM 719 O O . ALA A 1 86 ? 5.676 0.857 -17.790 1.00 81.81 86 ALA A O 1
ATOM 720 N N . THR A 1 87 ? 5.913 -1.188 -18.675 1.00 85.81 87 THR A N 1
ATOM 721 C CA . THR A 1 87 ? 5.268 -1.911 -17.575 1.00 85.81 87 THR A CA 1
ATOM 722 C C . THR A 1 87 ? 5.989 -1.653 -16.259 1.00 85.81 87 THR A C 1
ATOM 724 O O . THR A 1 87 ? 7.215 -1.722 -16.196 1.00 85.81 87 THR A O 1
ATOM 727 N N . LEU A 1 88 ? 5.216 -1.400 -15.206 1.00 85.88 88 LEU A N 1
ATOM 728 C CA . LEU A 1 88 ? 5.750 -1.235 -13.860 1.00 85.88 88 LEU A CA 1
ATOM 729 C C . LEU A 1 88 ? 6.372 -2.546 -13.374 1.00 85.88 88 LEU A C 1
ATOM 731 O O . LEU A 1 88 ? 5.736 -3.597 -13.472 1.00 85.88 88 LEU A O 1
ATOM 735 N N . ARG A 1 89 ? 7.586 -2.485 -12.823 1.00 83.50 89 ARG A N 1
ATOM 736 C CA . ARG A 1 89 ? 8.229 -3.634 -12.161 1.00 83.50 89 ARG A CA 1
ATOM 737 C C . ARG A 1 89 ? 8.040 -3.603 -10.649 1.00 83.50 89 ARG A C 1
ATOM 739 O O . ARG A 1 89 ? 8.296 -4.594 -9.978 1.00 83.50 89 ARG A O 1
ATOM 746 N N . THR A 1 90 ? 7.601 -2.468 -10.115 1.00 85.94 90 THR A N 1
ATOM 747 C CA . THR A 1 90 ? 7.196 -2.299 -8.716 1.00 85.94 90 THR A CA 1
ATOM 748 C C . THR A 1 90 ? 5.853 -1.576 -8.653 1.00 85.94 90 THR A C 1
ATOM 750 O O . THR A 1 90 ? 5.442 -0.932 -9.614 1.00 85.94 90 THR A O 1
ATOM 753 N N . ASN A 1 91 ? 5.156 -1.624 -7.517 1.00 89.56 91 ASN A N 1
ATOM 754 C CA . ASN A 1 91 ? 3.919 -0.861 -7.311 1.00 89.56 91 ASN A CA 1
ATOM 755 C C . ASN A 1 91 ? 4.189 0.638 -7.047 1.00 89.56 91 ASN A C 1
ATOM 757 O O . ASN A 1 91 ? 3.655 1.218 -6.107 1.00 89.56 91 ASN A O 1
ATOM 761 N N . ASN A 1 92 ? 5.066 1.258 -7.838 1.00 86.19 92 ASN A N 1
ATOM 762 C CA . ASN A 1 92 ? 5.407 2.670 -7.743 1.00 86.19 92 ASN A CA 1
ATOM 763 C C . ASN A 1 92 ? 5.255 3.327 -9.126 1.00 86.19 92 ASN A C 1
ATOM 765 O O . ASN A 1 92 ? 5.981 2.965 -10.053 1.00 86.19 92 ASN A O 1
ATOM 769 N N . PRO A 1 93 ? 4.342 4.301 -9.302 1.00 78.62 93 PRO A N 1
ATOM 770 C CA . PRO A 1 93 ? 4.150 4.967 -10.590 1.00 78.62 93 PRO A CA 1
ATOM 771 C C . PRO A 1 93 ? 5.368 5.791 -11.033 1.00 78.62 93 PRO A C 1
ATOM 773 O O . PRO A 1 93 ? 5.566 5.959 -12.239 1.00 78.62 93 PRO A O 1
ATOM 776 N N . ASN A 1 94 ? 6.181 6.245 -10.074 1.00 79.00 94 ASN A N 1
ATOM 777 C CA . ASN A 1 94 ? 7.385 7.054 -10.262 1.00 79.00 94 ASN A CA 1
ATOM 778 C C . ASN A 1 94 ? 8.654 6.185 -10.296 1.00 79.00 94 ASN A C 1
ATOM 780 O O . ASN A 1 94 ? 9.703 6.597 -9.801 1.00 79.00 94 ASN A O 1
ATOM 784 N N . GLU A 1 95 ? 8.552 4.952 -10.803 1.00 71.12 95 GLU A N 1
ATOM 785 C CA . GLU A 1 95 ? 9.681 4.024 -10.844 1.00 71.12 95 GLU A CA 1
ATOM 786 C C . GLU A 1 95 ? 10.889 4.633 -11.572 1.00 71.12 95 GLU A C 1
ATOM 788 O O . GLU A 1 95 ? 10.773 5.269 -12.623 1.00 71.12 95 GLU A O 1
ATOM 793 N N . PHE A 1 96 ? 12.065 4.412 -10.988 1.00 71.00 96 PHE A N 1
ATOM 794 C CA . PHE A 1 96 ? 13.345 4.778 -11.569 1.00 71.00 96 PHE A CA 1
ATOM 795 C C . PHE A 1 96 ? 13.563 4.035 -12.895 1.00 71.00 96 PHE A C 1
ATOM 797 O O . PHE A 1 96 ? 13.501 2.806 -12.953 1.00 71.00 96 PHE A O 1
ATOM 804 N N . VAL A 1 97 ? 13.854 4.778 -13.963 1.00 75.88 97 VAL A N 1
ATOM 805 C CA . VAL A 1 97 ? 14.151 4.197 -15.276 1.00 75.88 97 VAL A CA 1
ATOM 806 C C . VAL A 1 97 ? 15.555 3.605 -15.249 1.00 75.88 97 VAL A C 1
ATOM 808 O O . VAL A 1 97 ? 16.531 4.328 -15.056 1.00 75.88 97 VAL A O 1
ATOM 811 N N . ILE A 1 98 ? 15.667 2.294 -15.474 1.00 82.25 98 ILE A N 1
ATOM 812 C CA . ILE A 1 98 ? 16.970 1.644 -15.642 1.00 82.25 98 ILE A CA 1
ATOM 813 C C . ILE A 1 98 ? 17.639 2.248 -16.884 1.00 82.25 98 ILE A C 1
ATOM 815 O O . ILE A 1 98 ? 17.055 2.183 -17.970 1.00 82.25 98 ILE A O 1
ATOM 819 N N . PRO A 1 99 ? 18.846 2.830 -16.761 1.00 86.12 99 PRO A N 1
ATOM 820 C CA . PRO A 1 99 ? 19.552 3.373 -17.906 1.00 86.12 99 PRO A CA 1
ATOM 821 C C . PRO A 1 99 ? 19.798 2.297 -18.972 1.00 86.12 99 PRO A C 1
ATOM 823 O O . PRO A 1 99 ? 19.957 1.118 -18.636 1.00 86.12 99 PRO A O 1
ATOM 826 N N . PRO A 1 100 ? 19.887 2.679 -20.257 1.00 88.62 100 PRO A N 1
ATOM 827 C CA . PRO A 1 100 ? 20.207 1.739 -21.322 1.00 88.62 100 PRO A CA 1
ATOM 828 C C . PRO A 1 100 ? 21.465 0.924 -21.001 1.00 88.62 100 PRO A C 1
ATOM 830 O O . PRO A 1 100 ? 22.437 1.454 -20.462 1.00 88.62 100 PRO A O 1
ATOM 833 N N . MET A 1 101 ? 21.453 -0.361 -21.362 1.00 91.44 101 MET A N 1
ATOM 834 C CA . MET A 1 101 ? 22.550 -1.310 -21.114 1.00 91.44 101 MET A CA 1
ATOM 835 C C . MET A 1 101 ? 22.869 -1.578 -19.635 1.00 91.44 101 MET A C 1
ATOM 837 O O . MET A 1 101 ? 23.879 -2.215 -19.358 1.00 91.44 101 MET A O 1
ATOM 841 N N . CYS A 1 102 ? 22.044 -1.117 -18.694 1.00 91.69 102 CYS A N 1
ATOM 842 C CA . CYS A 1 102 ? 22.179 -1.440 -17.276 1.00 91.69 102 CYS A CA 1
ATOM 843 C C . CYS A 1 102 ? 21.141 -2.483 -16.846 1.00 91.69 102 CYS A C 1
ATOM 845 O O . CYS A 1 102 ? 20.130 -2.703 -17.518 1.00 91.69 102 CYS A O 1
ATOM 847 N N . HIS A 1 103 ? 21.385 -3.113 -15.699 1.00 90.00 103 HIS A N 1
ATOM 848 C CA . HIS A 1 103 ? 20.500 -4.119 -15.122 1.00 90.00 103 HIS A CA 1
ATOM 849 C C . HIS A 1 103 ? 20.187 -3.785 -13.674 1.00 90.00 103 HIS A C 1
ATOM 851 O O . HIS A 1 103 ? 21.023 -3.264 -12.943 1.00 90.00 103 HIS A O 1
ATOM 857 N N . ASP A 1 104 ? 18.983 -4.121 -13.246 1.00 88.94 104 ASP A N 1
ATOM 858 C CA . ASP A 1 104 ? 18.661 -4.103 -11.833 1.00 88.94 104 ASP A CA 1
ATOM 859 C C . ASP A 1 104 ? 19.212 -5.366 -11.156 1.00 88.94 104 ASP A C 1
ATOM 861 O O . ASP A 1 104 ? 18.820 -6.478 -11.507 1.00 88.94 104 ASP A O 1
ATOM 865 N N . ALA A 1 105 ? 20.123 -5.189 -10.199 1.00 90.12 105 ALA A N 1
ATOM 866 C CA . ALA A 1 105 ? 20.769 -6.269 -9.457 1.00 90.12 105 ALA A CA 1
ATOM 867 C C . ALA A 1 105 ? 20.087 -6.580 -8.108 1.00 90.12 105 ALA A C 1
ATOM 869 O O . ALA A 1 105 ? 20.635 -7.332 -7.306 1.00 90.12 105 ALA A O 1
ATOM 870 N N . GLY A 1 106 ? 18.947 -5.955 -7.792 1.00 85.88 106 GLY A N 1
ATOM 871 C CA . GLY A 1 106 ? 18.251 -6.097 -6.502 1.00 85.88 106 GLY A CA 1
ATOM 872 C C . GLY A 1 106 ? 18.896 -5.336 -5.330 1.00 85.88 106 GLY A C 1
ATOM 873 O O . GLY A 1 106 ? 18.241 -5.067 -4.326 1.00 85.88 106 GLY A O 1
ATOM 874 N N . ILE A 1 107 ? 20.165 -4.939 -5.463 1.00 86.31 107 ILE A N 1
ATOM 875 C CA . ILE A 1 107 ? 20.916 -4.102 -4.505 1.00 86.31 107 ILE A CA 1
ATOM 876 C C . ILE A 1 107 ? 21.329 -2.740 -5.092 1.00 86.31 107 ILE A C 1
ATOM 878 O O . ILE A 1 107 ? 22.044 -1.963 -4.454 1.00 86.31 107 ILE A O 1
ATOM 882 N N . GLY A 1 108 ? 20.894 -2.459 -6.317 1.00 88.81 108 GLY A N 1
ATOM 883 C CA . GLY A 1 108 ? 21.201 -1.262 -7.087 1.00 88.81 108 GLY A CA 1
ATOM 884 C C . GLY A 1 108 ? 21.201 -1.547 -8.587 1.00 88.81 108 GLY A C 1
ATOM 885 O O . GLY A 1 108 ? 20.855 -2.639 -9.035 1.00 88.81 108 GLY A O 1
ATOM 886 N N . ILE A 1 109 ? 21.614 -0.556 -9.367 1.00 91.69 109 ILE A N 1
ATOM 887 C CA . ILE A 1 109 ? 21.681 -0.631 -10.824 1.00 91.69 109 ILE A CA 1
ATOM 888 C C . ILE A 1 109 ? 23.101 -0.985 -11.240 1.00 91.69 109 ILE A C 1
ATOM 890 O O . ILE A 1 109 ? 24.024 -0.185 -11.077 1.00 91.69 109 ILE A O 1
ATOM 894 N N . PHE A 1 110 ? 23.269 -2.191 -11.764 1.00 94.19 110 PHE A N 1
ATOM 895 C CA . PHE A 1 110 ? 24.522 -2.672 -12.313 1.00 94.19 110 PHE A CA 1
ATOM 896 C C . PHE A 1 110 ? 24.759 -2.105 -13.714 1.00 94.19 110 PHE A C 1
ATOM 898 O O . PHE A 1 110 ? 23.912 -2.235 -14.600 1.00 94.19 110 PHE A O 1
ATOM 905 N N . ASN A 1 111 ? 25.936 -1.516 -13.918 1.00 94.75 111 ASN A N 1
ATOM 906 C CA . ASN A 1 111 ? 26.435 -1.087 -15.217 1.00 94.75 111 ASN A CA 1
ATOM 907 C C . ASN A 1 111 ? 27.558 -2.039 -15.675 1.00 94.75 111 ASN A C 1
ATOM 909 O O . ASN A 1 111 ? 28.668 -1.967 -15.139 1.00 94.75 111 ASN A O 1
ATOM 913 N N . PRO A 1 112 ? 27.310 -2.892 -16.688 1.00 94.69 112 PRO A N 1
ATOM 914 C CA . PRO A 1 112 ? 28.298 -3.831 -17.213 1.00 94.69 112 PRO A CA 1
ATOM 915 C C . PRO A 1 112 ? 29.547 -3.172 -17.800 1.00 94.69 112 PRO A C 1
ATOM 917 O O . PRO A 1 112 ? 30.596 -3.796 -17.822 1.00 94.69 112 PRO A O 1
ATOM 920 N N . ARG A 1 113 ? 29.471 -1.923 -18.281 1.00 94.56 113 ARG A N 1
ATOM 921 C CA . ARG A 1 113 ? 30.644 -1.242 -18.861 1.00 94.56 113 ARG A CA 1
ATOM 922 C C . ARG A 1 113 ? 31.644 -0.809 -17.799 1.00 94.56 113 ARG A C 1
ATOM 924 O O . ARG A 1 113 ? 32.839 -0.797 -18.060 1.00 94.56 113 ARG A O 1
ATOM 931 N N . THR A 1 114 ? 31.150 -0.407 -16.632 1.00 93.94 114 THR A N 1
ATOM 932 C CA . THR A 1 114 ? 31.982 0.087 -15.528 1.00 93.94 114 THR A CA 1
ATOM 933 C C . THR A 1 114 ? 32.185 -0.953 -14.434 1.00 93.94 114 THR A C 1
ATOM 935 O O . THR A 1 114 ? 32.968 -0.701 -13.528 1.00 93.94 114 THR A O 1
ATOM 938 N N . HIS A 1 115 ? 31.499 -2.101 -14.506 1.00 93.94 115 HIS A N 1
ATOM 939 C CA . HIS A 1 115 ? 31.498 -3.139 -13.472 1.00 93.94 115 HIS A CA 1
ATOM 940 C C . HIS A 1 115 ? 31.124 -2.590 -12.085 1.00 93.94 115 HIS A C 1
ATOM 94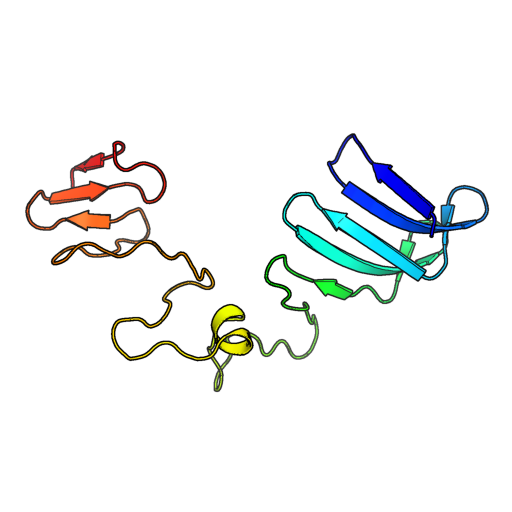2 O O . HIS A 1 115 ? 31.714 -2.923 -11.060 1.00 93.94 115 HIS A O 1
ATOM 948 N N . THR A 1 116 ? 30.119 -1.712 -12.046 1.00 94.81 116 THR A N 1
ATOM 949 C CA . THR A 1 116 ? 29.690 -1.046 -10.809 1.00 94.81 116 THR A CA 1
ATOM 950 C C . THR A 1 116 ? 28.199 -1.168 -10.568 1.00 94.81 116 THR A C 1
ATOM 952 O O . THR A 1 116 ? 27.414 -1.143 -11.513 1.00 94.81 116 THR A O 1
ATOM 955 N N . ILE A 1 117 ? 27.805 -1.187 -9.297 1.00 93.75 117 ILE A N 1
ATOM 956 C CA . ILE A 1 117 ? 26.421 -1.082 -8.834 1.00 93.75 117 ILE A CA 1
ATOM 957 C C . ILE A 1 117 ? 26.197 0.293 -8.209 1.00 93.75 117 ILE A C 1
ATOM 959 O O . ILE A 1 117 ? 26.830 0.635 -7.208 1.00 93.75 117 ILE A O 1
ATOM 963 N N . THR A 1 118 ? 25.251 1.049 -8.756 1.00 92.25 118 THR A N 1
ATOM 964 C CA . THR A 1 118 ? 24.805 2.338 -8.216 1.00 92.25 118 THR A CA 1
ATOM 965 C C . THR A 1 118 ? 23.569 2.155 -7.335 1.00 92.25 118 THR A C 1
ATOM 967 O O . THR A 1 118 ? 22.615 1.488 -7.732 1.00 92.25 118 THR A O 1
ATOM 970 N N . CYS A 1 119 ? 23.552 2.738 -6.135 1.00 87.06 119 CYS A N 1
ATOM 971 C CA . CYS A 1 119 ? 22.414 2.634 -5.215 1.00 87.06 119 CYS A CA 1
ATOM 972 C C . CYS A 1 119 ? 21.145 3.312 -5.772 1.00 87.06 119 CYS A C 1
ATOM 974 O O . CYS A 1 119 ? 21.224 4.403 -6.329 1.00 87.06 119 CYS A O 1
ATOM 976 N N . TYR A 1 120 ? 19.965 2.716 -5.542 1.00 82.12 120 TYR A N 1
ATOM 977 C CA . TYR A 1 120 ? 18.677 3.275 -5.991 1.00 82.12 120 TYR A CA 1
ATOM 978 C C . TYR A 1 120 ? 18.381 4.671 -5.4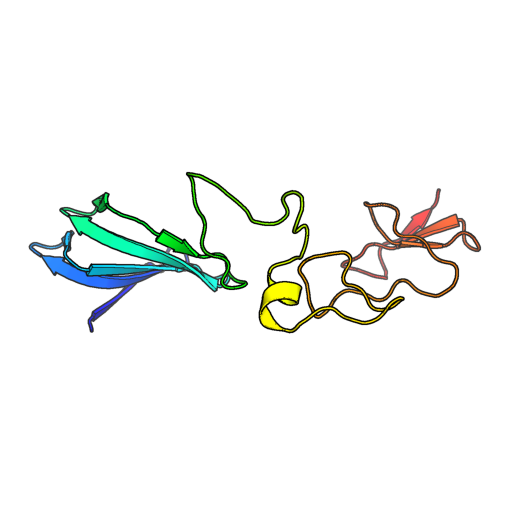33 1.00 82.12 120 TYR A C 1
ATOM 980 O O . TYR A 1 120 ? 17.781 5.496 -6.111 1.00 82.12 120 TYR A O 1
ATOM 988 N N . GLN A 1 121 ? 18.766 4.918 -4.179 1.00 79.88 121 GLN A N 1
ATOM 989 C CA . GLN A 1 121 ? 18.427 6.145 -3.453 1.00 79.88 121 GLN A CA 1
ATOM 990 C C . GLN A 1 121 ? 19.492 7.233 -3.599 1.00 79.88 121 GLN A C 1
ATOM 992 O O . GLN A 1 121 ? 19.205 8.410 -3.402 1.00 79.88 121 GLN A O 1
ATOM 997 N N . ASN A 1 122 ? 20.733 6.848 -3.899 1.00 80.31 122 ASN A N 1
ATOM 998 C CA . ASN A 1 122 ? 21.853 7.773 -3.974 1.00 80.31 122 ASN A CA 1
ATOM 999 C C . ASN A 1 122 ? 22.801 7.357 -5.098 1.00 80.31 122 ASN A C 1
ATOM 1001 O O . ASN A 1 122 ? 23.607 6.439 -4.938 1.00 80.31 122 ASN A O 1
ATOM 1005 N N . SER A 1 123 ? 22.740 8.089 -6.207 1.00 76.12 123 SER A N 1
ATOM 1006 C CA . SER A 1 123 ? 23.557 7.837 -7.393 1.00 76.12 123 SER A CA 1
ATOM 1007 C C . SER A 1 123 ? 25.062 8.019 -7.168 1.00 76.12 123 SER A C 1
ATOM 1009 O O . SER A 1 123 ? 25.854 7.495 -7.945 1.00 76.12 123 SER A O 1
ATOM 1011 N N . MET A 1 124 ? 25.473 8.707 -6.097 1.00 79.88 124 MET A N 1
ATOM 1012 C CA . MET A 1 124 ? 26.883 8.852 -5.718 1.00 79.88 124 MET A CA 1
ATOM 1013 C C . MET A 1 124 ? 27.415 7.641 -4.944 1.00 79.88 124 MET A C 1
ATOM 1015 O O . MET A 1 124 ? 28.626 7.467 -4.821 1.00 79.88 124 MET A O 1
ATOM 1019 N N . LYS A 1 125 ? 26.535 6.788 -4.405 1.00 84.00 125 L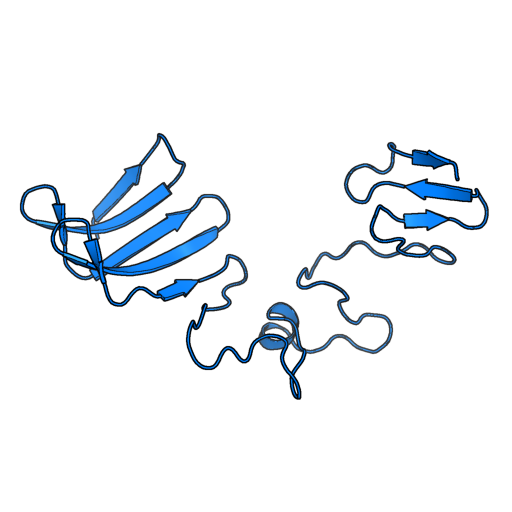YS A N 1
ATOM 1020 C CA . LYS A 1 125 ? 26.945 5.582 -3.684 1.00 84.00 125 LYS A CA 1
ATOM 1021 C C . LYS A 1 125 ? 27.111 4.433 -4.673 1.00 84.00 125 LYS A C 1
ATOM 1023 O O . LYS A 1 125 ? 26.134 3.795 -5.070 1.00 84.00 125 LYS A O 1
ATOM 1028 N N . VAL A 1 126 ? 28.363 4.171 -5.030 1.00 85.12 126 VAL A N 1
ATOM 1029 C CA . VAL A 1 126 ? 28.754 3.167 -6.022 1.00 85.12 126 VAL A CA 1
ATOM 1030 C C . VAL A 1 126 ? 29.555 2.051 -5.354 1.00 85.12 126 VAL A C 1
ATOM 1032 O O . VAL A 1 126 ? 30.429 2.313 -4.529 1.00 85.12 126 VAL A O 1
ATOM 1035 N N . ARG A 1 127 ? 29.255 0.796 -5.698 1.00 85.19 127 ARG A N 1
ATOM 1036 C CA . ARG A 1 127 ? 30.053 -0.384 -5.332 1.00 85.19 127 ARG A CA 1
ATOM 1037 C C . ARG A 1 127 ? 30.688 -0.966 -6.590 1.00 85.19 127 ARG A C 1
ATOM 1039 O O . ARG A 1 127 ? 29.973 -1.198 -7.559 1.00 85.19 127 ARG A O 1
ATOM 1046 N N . GLN A 1 128 ? 31.996 -1.195 -6.580 1.00 83.00 128 GLN A N 1
ATOM 1047 C CA . GLN A 1 128 ? 32.666 -1.979 -7.622 1.00 83.00 128 GLN A CA 1
ATOM 1048 C C . GLN A 1 128 ? 32.465 -3.472 -7.351 1.00 83.00 128 GLN A C 1
ATOM 1050 O O . GLN A 1 128 ? 32.394 -3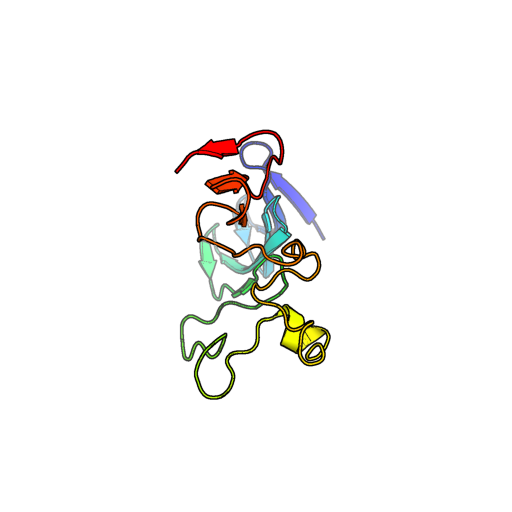.872 -6.184 1.00 83.00 128 GLN A O 1
ATOM 1055 N N . ILE A 1 129 ? 32.325 -4.252 -8.423 1.00 77.19 129 ILE A N 1
ATOM 1056 C CA . ILE A 1 129 ? 32.250 -5.718 -8.390 1.00 77.19 129 ILE A CA 1
ATOM 1057 C C . ILE A 1 129 ? 33.554 -6.290 -8.933 1.00 77.19 129 ILE A C 1
ATOM 1059 O O . ILE A 1 129 ? 34.004 -5.781 -9.984 1.00 77.19 129 ILE A O 1
#

Organism: NCBI:txid516756